Protein AF-A0A8J4RLT4-F1 (afdb_monomer_lite)

InterPro domains:
  IPR044849 Ion channel CASTOR/POLLUX/SYM8-like [PTHR31563] (11-108)

Radius of gyration: 22.52 Å; chains: 1; bounding box: 39×61×66 Å

Secondary structure (DSSP, 8-state):
----PPP-PPPP------PPPPPP-EEEEES--TTHHHHHHHHHHHSPTTEEEEEEESS-HHHHHHHHHHTT--GGG-SSEEEEEEES-TT-HHHHTTS-GGG-SEEEE---

Sequence (112 aa):
MVPIVNAKVKEASFKNIARPARKSQKILLCGWRRDIDDMIVVLDAFLAPGSELWMFNDVLEKEREKKLTDGGLDINRLVNISLVHREGNAVIRRHLESLPLQSFDSVSSIKF

Structure (mmCIF, N/CA/C/O backbone):
data_AF-A0A8J4RLT4-F1
#
_entry.id   AF-A0A8J4RLT4-F1
#
loop_
_atom_site.group_PDB
_atom_site.id
_atom_site.type_symbol
_atom_site.label_atom_id
_atom_site.label_alt_id
_atom_site.label_comp_id
_atom_site.label_asym_id
_atom_site.label_entity_id
_atom_site.label_seq_id
_atom_site.pdbx_PDB_ins_code
_atom_site.Cartn_x
_atom_site.Cartn_y
_atom_site.Cartn_z
_atom_site.occupancy
_atom_site.B_iso_or_equiv
_atom_site.auth_seq_id
_atom_site.auth_comp_id
_atom_site.auth_asym_id
_atom_site.auth_atom_id
_atom_site.pdbx_PDB_model_num
ATOM 1 N N . MET A 1 1 ? -17.645 -49.483 54.538 1.00 44.62 1 MET A N 1
ATOM 2 C CA . MET A 1 1 ? -17.894 -48.938 53.186 1.00 44.62 1 MET A CA 1
ATOM 3 C C . MET A 1 1 ? -17.822 -47.421 53.303 1.00 44.62 1 MET A C 1
ATOM 5 O O . MET A 1 1 ? -18.660 -46.853 53.987 1.00 44.62 1 MET A O 1
ATOM 9 N N . VAL A 1 2 ? -16.754 -46.790 52.809 1.00 44.09 2 VAL A N 1
ATOM 10 C CA . VAL A 1 2 ? -16.512 -45.339 52.966 1.00 44.09 2 VAL A CA 1
ATOM 11 C C . VAL A 1 2 ? -17.109 -44.614 51.753 1.00 44.09 2 VAL A C 1
ATOM 13 O O . VAL A 1 2 ? -16.841 -45.058 50.636 1.00 44.09 2 VAL A O 1
ATOM 16 N N . PRO A 1 3 ? -17.909 -43.544 51.914 1.00 49.38 3 PRO A N 1
ATOM 17 C CA . PRO A 1 3 ? -18.413 -42.796 50.772 1.00 49.38 3 PRO A CA 1
ATOM 18 C C . PRO A 1 3 ? -17.282 -41.958 50.168 1.00 49.38 3 PRO A C 1
ATOM 20 O O . PRO A 1 3 ? -16.603 -41.202 50.864 1.00 49.38 3 PRO A O 1
ATOM 23 N N . ILE A 1 4 ? -17.076 -42.103 48.862 1.00 54.75 4 ILE A N 1
ATOM 24 C CA . ILE A 1 4 ? -16.166 -41.257 48.091 1.00 54.75 4 ILE A CA 1
ATOM 25 C C . ILE A 1 4 ? -16.852 -39.898 47.933 1.00 54.75 4 ILE A C 1
ATOM 27 O O . ILE A 1 4 ? -17.915 -39.792 47.325 1.00 54.75 4 ILE A O 1
ATOM 31 N N . VAL A 1 5 ? -16.262 -38.859 48.518 1.00 57.56 5 VAL A N 1
ATOM 32 C CA . VAL A 1 5 ? -16.705 -37.477 48.334 1.00 57.56 5 VAL A CA 1
ATOM 33 C C . VAL A 1 5 ? -16.317 -37.001 46.933 1.00 57.56 5 VAL A C 1
ATOM 35 O O . VAL A 1 5 ? -15.140 -36.973 46.579 1.00 57.56 5 VAL A O 1
ATOM 38 N N . ASN A 1 6 ? -17.312 -36.625 46.127 1.00 56.47 6 ASN A N 1
ATOM 39 C CA . ASN A 1 6 ? -17.093 -36.041 44.805 1.00 56.47 6 ASN A CA 1
ATOM 40 C C . ASN A 1 6 ? -16.306 -34.728 44.931 1.00 56.47 6 ASN A C 1
ATOM 42 O O . ASN A 1 6 ? -16.771 -33.765 45.547 1.00 56.47 6 ASN A O 1
ATOM 46 N N . ALA A 1 7 ? -15.120 -34.681 44.323 1.00 58.00 7 ALA A N 1
ATOM 47 C CA . ALA A 1 7 ? -14.332 -33.464 44.202 1.00 58.00 7 ALA A CA 1
ATOM 48 C C . ALA A 1 7 ? -15.103 -32.430 43.363 1.00 58.00 7 ALA A C 1
ATOM 50 O O . ALA A 1 7 ? -15.411 -32.663 42.194 1.00 58.00 7 ALA A O 1
ATOM 51 N N . LYS A 1 8 ? -15.423 -31.274 43.957 1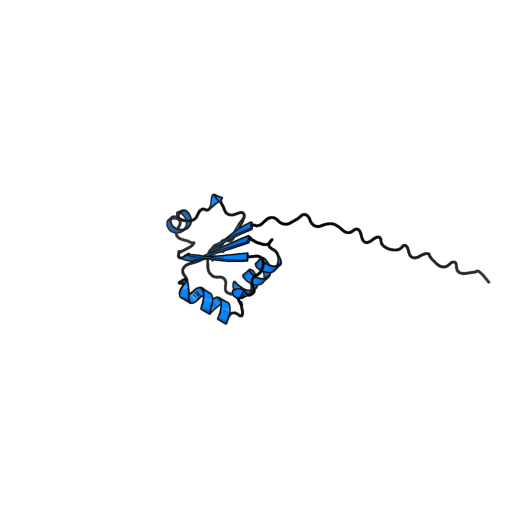.00 58.75 8 LYS A N 1
ATOM 52 C CA . LYS A 1 8 ? -15.989 -30.127 43.236 1.00 58.75 8 LYS A CA 1
ATOM 53 C C . LYS A 1 8 ? -14.959 -29.615 42.227 1.00 58.75 8 LYS A C 1
ATOM 55 O O . LYS A 1 8 ? -13.950 -29.028 42.618 1.00 58.75 8 LYS A O 1
ATOM 60 N N . VAL A 1 9 ? -15.235 -29.804 40.940 1.00 61.91 9 VAL A N 1
ATOM 61 C CA . VAL A 1 9 ? -14.535 -29.106 39.857 1.00 61.91 9 VAL A CA 1
ATOM 62 C C . VAL A 1 9 ? -14.831 -27.613 40.014 1.00 61.91 9 VAL A C 1
ATOM 64 O O . VAL A 1 9 ? -15.989 -27.202 39.997 1.00 61.91 9 VAL A O 1
ATOM 67 N N . LYS A 1 10 ? -13.798 -26.795 40.237 1.00 62.34 10 LYS A N 1
ATOM 68 C CA . LYS A 1 10 ? -13.931 -25.334 40.210 1.00 62.34 10 LYS A CA 1
ATOM 69 C C . LYS A 1 10 ? -14.086 -24.909 38.753 1.00 62.34 10 LYS A C 1
ATOM 71 O O . LYS A 1 10 ? -13.173 -25.138 37.964 1.00 62.34 10 LYS A O 1
ATOM 76 N N . GLU A 1 11 ? -15.215 -24.298 38.403 1.00 63.53 11 GLU A N 1
ATOM 77 C CA . GLU A 1 11 ? -15.379 -23.664 37.095 1.00 63.53 11 GLU A CA 1
ATOM 78 C C . GLU A 1 11 ? -14.305 -22.590 36.902 1.00 63.53 11 GLU A C 1
ATOM 80 O O . GLU A 1 11 ? -14.120 -21.695 37.733 1.00 63.53 11 GLU A O 1
ATOM 85 N N . ALA A 1 12 ? -13.561 -22.703 35.804 1.00 62.09 12 ALA A N 1
ATOM 86 C CA . ALA A 1 12 ? -12.604 -21.693 35.405 1.00 62.09 12 ALA A CA 1
ATOM 87 C C . ALA A 1 12 ? -13.368 -20.442 34.953 1.00 62.09 12 ALA A C 1
ATOM 89 O O . ALA A 1 12 ? -14.103 -20.456 33.968 1.00 62.09 12 ALA A O 1
ATOM 90 N N . SER A 1 13 ? -13.181 -19.342 35.678 1.00 65.62 13 SER A N 1
ATOM 91 C CA . SER A 1 13 ? -13.643 -18.022 35.259 1.00 65.62 13 SER A CA 1
ATOM 92 C C . SER A 1 13 ? -12.859 -17.601 34.014 1.00 65.62 13 SER A C 1
ATOM 94 O O . SER A 1 13 ? -11.678 -17.255 34.098 1.00 65.62 13 SER A O 1
ATOM 96 N N . PHE A 1 14 ? -13.513 -17.625 32.852 1.00 58.44 14 PHE A N 1
ATOM 97 C CA . PHE A 1 14 ? -13.001 -16.987 31.643 1.00 58.44 14 PHE A CA 1
ATOM 98 C C . PHE A 1 14 ? -13.006 -15.472 31.863 1.00 58.44 14 PHE A C 1
ATOM 100 O O . PHE A 1 14 ? -14.006 -14.790 31.642 1.00 58.44 14 PHE A O 1
ATOM 107 N N . LYS A 1 15 ? -11.884 -14.929 32.344 1.00 65.56 15 LYS A N 1
ATOM 108 C CA . LYS A 1 15 ? -11.681 -13.481 32.371 1.00 65.56 15 LYS A CA 1
ATOM 109 C C . LYS A 1 15 ? -11.612 -13.000 30.928 1.00 65.56 15 LYS A C 1
ATOM 111 O O . LYS A 1 15 ? -10.667 -13.317 30.209 1.00 65.56 15 LYS A O 1
ATOM 116 N N . ASN A 1 16 ? -12.622 -12.244 30.515 1.00 63.81 16 ASN A N 1
ATOM 117 C CA . ASN A 1 16 ? -12.633 -11.562 29.232 1.00 63.81 16 ASN A CA 1
ATOM 118 C C . ASN A 1 16 ? -11.581 -10.442 29.297 1.00 63.81 16 ASN A C 1
ATOM 120 O O . ASN A 1 16 ? -11.842 -9.348 29.794 1.00 63.81 16 ASN A O 1
ATOM 124 N N . ILE A 1 17 ? -10.344 -10.752 28.904 1.00 68.06 17 ILE A N 1
ATOM 125 C CA . ILE A 1 17 ? -9.287 -9.751 28.772 1.00 68.06 17 ILE A CA 1
ATOM 126 C C . ILE A 1 17 ? -9.643 -8.943 27.528 1.00 68.06 17 ILE A C 1
ATOM 128 O O . ILE A 1 17 ? -9.329 -9.346 26.407 1.00 68.06 17 ILE A O 1
ATOM 132 N N . ALA A 1 18 ? -10.342 -7.823 27.721 1.00 63.00 18 ALA A N 1
ATOM 133 C CA . ALA A 1 18 ? -10.595 -6.873 26.652 1.00 63.00 18 ALA A CA 1
ATOM 134 C C . ALA A 1 18 ? -9.240 -6.422 26.094 1.00 63.00 18 ALA A C 1
ATOM 136 O O . ALA A 1 18 ? -8.455 -5.769 26.786 1.00 63.00 18 ALA A O 1
ATOM 137 N N . ARG A 1 19 ? -8.926 -6.822 24.856 1.00 60.59 19 ARG A N 1
ATOM 138 C CA . ARG A 1 19 ? -7.733 -6.316 24.179 1.00 60.59 19 ARG A CA 1
ATOM 139 C C . ARG A 1 19 ? -7.930 -4.812 23.978 1.00 60.59 19 ARG A C 1
ATOM 141 O O . ARG A 1 19 ? -8.987 -4.425 23.478 1.00 60.59 19 ARG A O 1
ATOM 148 N N . PRO A 1 20 ? -6.956 -3.968 24.355 1.00 68.81 20 PRO A N 1
ATOM 149 C CA . PRO A 1 20 ? -7.048 -2.545 24.070 1.00 68.81 20 PRO A CA 1
ATOM 150 C C . PRO A 1 20 ? -7.245 -2.342 22.564 1.00 68.81 20 PRO A C 1
ATOM 152 O O . PRO A 1 20 ? -6.663 -3.072 21.754 1.00 68.81 20 PRO A O 1
ATOM 155 N N . ALA A 1 21 ? -8.088 -1.373 22.199 1.00 73.50 21 ALA A N 1
ATOM 156 C CA . ALA A 1 21 ? -8.346 -1.043 20.804 1.00 73.50 21 ALA A CA 1
ATOM 157 C C . ALA A 1 21 ? -7.020 -0.715 20.102 1.00 73.50 21 ALA A C 1
ATOM 159 O O . ALA A 1 21 ? -6.254 0.138 20.559 1.00 73.50 21 ALA A O 1
ATOM 160 N N . ARG A 1 22 ? -6.732 -1.430 19.011 1.00 80.75 22 ARG A N 1
ATOM 161 C CA . ARG A 1 22 ? -5.548 -1.178 18.186 1.00 80.75 22 ARG A CA 1
ATOM 162 C C . ARG A 1 22 ? -5.754 0.146 17.447 1.00 80.75 22 ARG A C 1
ATOM 164 O O . ARG A 1 22 ? -6.844 0.397 16.939 1.00 80.75 22 ARG A O 1
ATOM 171 N N . LYS A 1 23 ? -4.727 0.995 17.411 1.00 90.62 23 LYS A N 1
ATOM 172 C CA . LYS A 1 23 ? -4.732 2.230 16.611 1.00 90.62 23 LYS A CA 1
ATOM 173 C C . LYS A 1 23 ? -4.350 1.905 15.168 1.00 90.62 23 LYS A C 1
ATOM 175 O O . LYS A 1 23 ? -3.616 0.944 14.947 1.00 90.62 23 LYS A O 1
ATOM 180 N N . SER A 1 24 ? -4.837 2.698 14.216 1.00 94.50 24 SER A N 1
ATOM 181 C CA . SER A 1 24 ? -4.368 2.653 12.827 1.00 94.50 24 SER A CA 1
ATOM 182 C C . SER A 1 24 ? -2.867 2.920 12.785 1.00 94.50 24 SER A C 1
ATOM 184 O O . SER A 1 24 ? -2.391 3.801 13.505 1.00 94.50 24 SER A O 1
ATOM 186 N N . GLN A 1 25 ? -2.142 2.178 11.954 1.00 96.12 25 GLN A N 1
ATOM 187 C CA . GLN A 1 25 ? -0.692 2.303 11.834 1.00 96.12 25 GLN A CA 1
ATOM 188 C C . GLN A 1 25 ? -0.280 2.624 10.402 1.00 96.12 25 GLN A C 1
ATOM 190 O O . GLN A 1 25 ? -0.895 2.145 9.451 1.00 96.12 25 GLN A O 1
ATOM 195 N N . LYS A 1 26 ? 0.802 3.386 10.251 1.00 96.94 26 LYS A N 1
ATOM 196 C CA . LYS A 1 26 ? 1.470 3.647 8.978 1.00 96.94 26 LYS A CA 1
ATOM 197 C C . LYS A 1 26 ? 2.810 2.922 8.950 1.00 96.94 26 LYS A C 1
ATOM 199 O O . LYS A 1 26 ? 3.727 3.267 9.694 1.00 96.94 26 LYS A O 1
A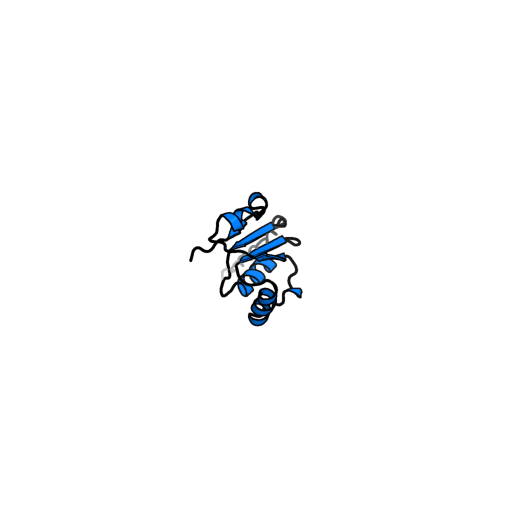TOM 204 N N . ILE A 1 27 ? 2.928 1.912 8.095 1.00 95.94 27 ILE A N 1
ATOM 205 C CA . ILE A 1 27 ? 4.108 1.043 8.009 1.00 95.94 27 ILE A CA 1
ATOM 206 C C . ILE A 1 27 ? 4.784 1.218 6.654 1.00 95.94 27 ILE A C 1
ATOM 208 O O . ILE A 1 27 ? 4.116 1.192 5.626 1.00 95.94 27 ILE A O 1
ATOM 212 N N . LEU A 1 28 ? 6.111 1.354 6.646 1.00 95.44 28 LEU A N 1
ATOM 213 C CA . LEU A 1 28 ? 6.928 1.366 5.431 1.00 95.44 28 LEU A CA 1
ATOM 214 C C . LEU A 1 28 ? 7.626 0.016 5.238 1.00 95.44 28 LEU A C 1
ATOM 216 O O . LEU A 1 28 ? 8.392 -0.411 6.101 1.00 95.44 28 LEU A O 1
ATOM 220 N N . LEU A 1 29 ? 7.408 -0.623 4.091 1.00 93.88 29 LEU A N 1
ATOM 221 C CA . LEU A 1 29 ? 8.168 -1.771 3.605 1.00 93.88 29 LEU A CA 1
ATOM 222 C C . LEU A 1 29 ? 9.119 -1.323 2.494 1.00 93.88 29 LEU A C 1
ATOM 224 O O . LEU A 1 29 ? 8.686 -0.889 1.424 1.00 93.88 29 LEU A O 1
ATOM 228 N N . CYS A 1 30 ? 10.416 -1.454 2.751 1.00 92.94 30 CYS A N 1
ATOM 229 C CA . CYS A 1 30 ? 11.472 -1.181 1.786 1.00 92.94 30 CYS A CA 1
ATOM 230 C C . CYS A 1 30 ? 11.914 -2.476 1.086 1.00 92.94 30 CYS A C 1
ATOM 232 O O . CYS A 1 30 ? 12.357 -3.419 1.743 1.00 92.94 30 CYS A O 1
ATOM 234 N N . GLY A 1 31 ? 11.860 -2.491 -0.248 1.00 90.50 31 GLY A N 1
ATOM 235 C CA . GLY A 1 31 ? 12.240 -3.629 -1.091 1.00 90.50 31 GLY A CA 1
ATOM 236 C C . GLY A 1 31 ? 11.074 -4.549 -1.476 1.00 90.50 31 GLY A C 1
ATOM 237 O O . GLY A 1 31 ? 9.917 -4.296 -1.139 1.00 90.50 31 GLY A O 1
ATOM 238 N N . TRP A 1 32 ? 11.389 -5.608 -2.229 1.00 90.25 32 TRP A N 1
ATOM 239 C CA . TRP A 1 32 ? 10.431 -6.622 -2.682 1.00 90.25 32 TRP A CA 1
ATOM 240 C C . TRP A 1 32 ? 10.794 -7.988 -2.090 1.00 90.25 32 TRP A C 1
ATOM 242 O O . TRP A 1 32 ? 11.760 -8.622 -2.520 1.00 90.25 32 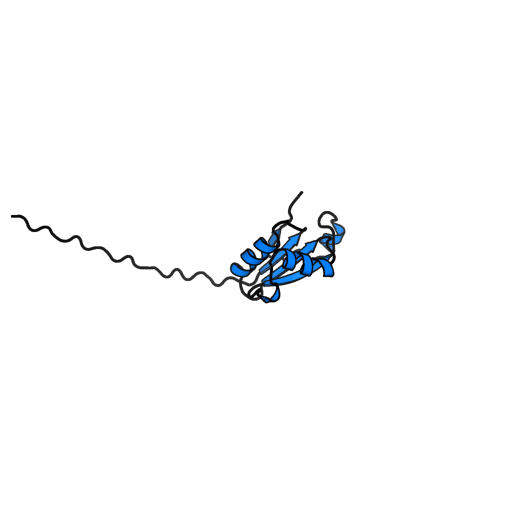TRP A O 1
ATOM 252 N N . ARG A 1 33 ? 10.042 -8.442 -1.080 1.00 89.19 33 ARG A N 1
ATOM 253 C CA . ARG A 1 33 ? 10.215 -9.786 -0.501 1.00 89.19 33 ARG A CA 1
ATOM 254 C C . ARG A 1 33 ? 9.547 -10.833 -1.399 1.00 89.19 33 ARG A C 1
ATOM 256 O O . ARG A 1 33 ? 8.609 -10.514 -2.122 1.00 89.19 33 ARG A O 1
ATOM 263 N N . ARG A 1 34 ? 10.045 -12.075 -1.378 1.00 88.88 34 ARG A N 1
ATOM 264 C CA . ARG A 1 34 ? 9.500 -13.176 -2.205 1.00 88.88 34 ARG A CA 1
ATOM 265 C C . ARG A 1 34 ? 8.114 -13.647 -1.758 1.00 88.88 34 ARG A C 1
ATOM 267 O O . ARG A 1 34 ? 7.397 -14.202 -2.568 1.00 88.88 34 ARG A O 1
ATOM 274 N N . ASP A 1 35 ? 7.802 -13.423 -0.494 1.00 90.81 35 ASP A N 1
ATOM 275 C CA . ASP A 1 35 ? 6.593 -13.782 0.251 1.00 90.81 35 ASP A CA 1
ATOM 276 C C . ASP A 1 35 ? 5.908 -12.507 0.781 1.00 90.81 35 ASP A C 1
ATOM 278 O O . ASP A 1 35 ? 5.408 -12.444 1.905 1.00 90.81 35 ASP A O 1
ATOM 282 N N . ILE A 1 36 ? 5.993 -11.417 0.010 1.00 92.31 36 ILE A N 1
ATOM 283 C CA . ILE A 1 36 ? 5.408 -10.127 0.390 1.00 92.31 36 ILE A CA 1
ATOM 284 C C . ILE A 1 36 ? 3.876 -10.191 0.404 1.00 92.31 36 ILE A C 1
ATOM 286 O O . ILE A 1 36 ? 3.248 -9.534 1.223 1.00 92.31 36 ILE A O 1
ATOM 290 N N . ASP A 1 37 ? 3.284 -11.008 -0.456 1.00 94.25 37 ASP A N 1
ATOM 291 C CA . ASP A 1 37 ? 1.868 -11.373 -0.483 1.00 94.25 37 ASP A CA 1
ATOM 292 C C . ASP A 1 37 ? 1.404 -11.953 0.866 1.00 94.25 37 ASP A C 1
ATOM 294 O O . ASP A 1 37 ? 0.557 -11.344 1.525 1.00 94.25 37 ASP A O 1
ATOM 298 N N 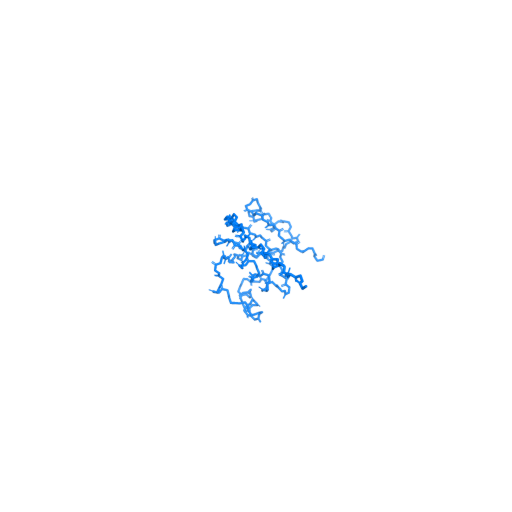. ASP A 1 38 ? 2.026 -13.036 1.343 1.00 93.12 38 ASP A N 1
ATOM 299 C CA . ASP A 1 38 ? 1.768 -13.617 2.667 1.00 93.12 38 ASP A CA 1
ATOM 300 C C . ASP A 1 38 ? 1.935 -12.590 3.798 1.00 93.12 38 ASP A C 1
ATOM 302 O O . ASP A 1 38 ? 1.106 -12.503 4.712 1.00 93.12 38 ASP A O 1
ATOM 306 N N . MET A 1 39 ? 2.985 -11.760 3.742 1.00 93.56 39 MET A N 1
ATOM 307 C CA . MET A 1 39 ? 3.174 -10.689 4.724 1.00 93.56 39 MET A CA 1
ATOM 308 C C . MET A 1 39 ? 2.008 -9.701 4.740 1.00 93.56 39 MET A C 1
ATOM 310 O O . MET A 1 39 ? 1.588 -9.284 5.819 1.00 93.56 39 MET A O 1
ATOM 314 N N . ILE A 1 40 ? 1.529 -9.285 3.566 1.00 95.69 40 ILE A N 1
ATOM 315 C CA . ILE A 1 40 ? 0.439 -8.319 3.434 1.00 95.69 40 ILE A CA 1
ATOM 316 C C . ILE A 1 40 ? -0.833 -8.898 4.058 1.00 95.69 40 ILE A C 1
ATOM 318 O O . ILE A 1 40 ? -1.474 -8.205 4.844 1.00 95.69 40 ILE A O 1
ATOM 322 N N . VAL A 1 41 ? -1.149 -10.172 3.802 1.00 95.69 41 VAL A N 1
ATOM 323 C CA . VAL A 1 41 ? -2.304 -10.857 4.414 1.00 95.69 41 VAL A CA 1
ATOM 324 C C . VAL A 1 41 ? -2.190 -10.891 5.940 1.00 95.69 41 VAL A C 1
ATOM 326 O O . VAL A 1 41 ? -3.145 -10.575 6.652 1.00 95.69 41 VAL A O 1
ATOM 329 N N . VAL A 1 42 ? -1.012 -11.241 6.465 1.00 94.50 42 VAL A N 1
ATOM 330 C CA . VAL A 1 42 ? -0.773 -11.284 7.917 1.00 94.50 42 VAL A CA 1
ATOM 331 C C . VAL A 1 42 ? -0.894 -9.892 8.543 1.00 94.50 42 VAL A C 1
ATOM 333 O O . VAL A 1 42 ? -1.471 -9.754 9.625 1.00 94.50 42 VAL A O 1
ATOM 336 N N . LEU A 1 43 ? -0.369 -8.859 7.879 1.00 94.62 43 LEU A N 1
ATOM 337 C CA . LEU A 1 43 ? -0.472 -7.475 8.339 1.00 94.62 43 LEU A CA 1
ATOM 338 C C . LEU A 1 43 ? -1.919 -6.979 8.304 1.00 94.62 43 LEU A C 1
ATOM 340 O O . LEU A 1 43 ? -2.360 -6.394 9.290 1.00 94.62 43 LEU A O 1
ATOM 344 N N . ASP A 1 44 ? -2.674 -7.261 7.242 1.00 96.44 44 ASP A N 1
ATOM 345 C CA . ASP A 1 44 ? -4.094 -6.908 7.155 1.00 96.44 44 ASP A CA 1
ATOM 346 C C . ASP A 1 44 ? -4.892 -7.531 8.302 1.00 96.44 44 ASP A C 1
ATOM 348 O O . ASP A 1 44 ? -5.616 -6.834 9.002 1.00 96.44 44 ASP A O 1
ATOM 352 N N . ALA A 1 45 ? -4.689 -8.815 8.605 1.00 94.12 45 ALA A N 1
ATOM 353 C CA . ALA A 1 45 ? -5.385 -9.479 9.710 1.00 94.12 45 ALA A CA 1
ATOM 354 C C . ALA A 1 45 ? -5.001 -8.939 11.106 1.00 94.12 45 ALA A C 1
ATOM 356 O O . ALA A 1 45 ? -5.744 -9.117 12.078 1.00 94.12 45 ALA A O 1
ATOM 357 N N . PHE A 1 46 ? -3.825 -8.318 11.242 1.00 92.19 46 PHE A N 1
ATOM 358 C CA . PHE A 1 46 ? -3.305 -7.863 12.530 1.00 92.19 46 PHE A CA 1
ATOM 359 C C . PHE A 1 46 ? -3.528 -6.369 12.795 1.00 92.19 46 PHE A C 1
ATOM 361 O O . PHE A 1 46 ? -3.705 -5.969 13.950 1.00 92.19 46 PHE A O 1
ATOM 368 N N . LEU A 1 47 ? -3.506 -5.528 11.771 1.00 93.94 47 LEU A N 1
ATOM 369 C CA . LEU A 1 47 ? -3.589 -4.084 11.945 1.00 93.94 47 LEU A CA 1
ATOM 370 C C . LEU A 1 47 ? -5.030 -3.610 12.144 1.00 93.94 47 LEU A C 1
ATOM 372 O O . LEU A 1 47 ? -5.994 -4.302 11.828 1.00 93.94 47 LEU A O 1
ATOM 376 N N . ALA A 1 48 ? -5.179 -2.432 12.748 1.00 95.00 48 ALA A N 1
ATOM 377 C CA . ALA A 1 48 ? -6.494 -1.824 12.907 1.00 95.00 48 ALA A CA 1
ATOM 378 C C . ALA A 1 48 ? -7.006 -1.286 11.560 1.00 95.00 48 ALA A C 1
ATOM 380 O O . ALA A 1 48 ? -6.182 -0.885 10.732 1.00 95.00 48 ALA A O 1
ATOM 381 N N . PRO A 1 49 ? -8.333 -1.192 11.362 1.00 96.25 49 PRO A N 1
ATOM 382 C CA . PRO A 1 49 ? -8.904 -0.535 10.194 1.00 96.25 49 PRO A CA 1
ATOM 383 C C . PRO A 1 49 ? -8.325 0.864 9.947 1.00 96.25 49 PRO A C 1
ATOM 385 O O . PRO A 1 49 ? -8.097 1.624 10.891 1.00 96.25 49 PRO A O 1
ATOM 388 N N . GLY A 1 50 ? -8.110 1.202 8.674 1.00 96.19 50 GLY A N 1
ATOM 389 C CA . GLY A 1 50 ? -7.528 2.482 8.258 1.00 96.19 50 GLY A CA 1
ATOM 390 C C . GLY A 1 50 ? -6.006 2.550 8.386 1.00 96.19 50 GLY A C 1
ATOM 391 O O . GLY A 1 50 ? -5.443 3.642 8.383 1.00 96.19 50 GLY A O 1
ATOM 392 N N . SER A 1 51 ? -5.335 1.408 8.529 1.00 97.25 51 SER A N 1
ATOM 393 C CA . SER A 1 51 ? -3.875 1.352 8.493 1.00 97.25 51 SER A CA 1
ATOM 394 C C . SER A 1 51 ? -3.356 1.500 7.060 1.00 97.25 51 SER A C 1
ATOM 396 O O . SER A 1 51 ? -4.017 1.141 6.090 1.00 97.25 51 SER A O 1
ATOM 398 N N . GLU A 1 52 ? -2.141 2.013 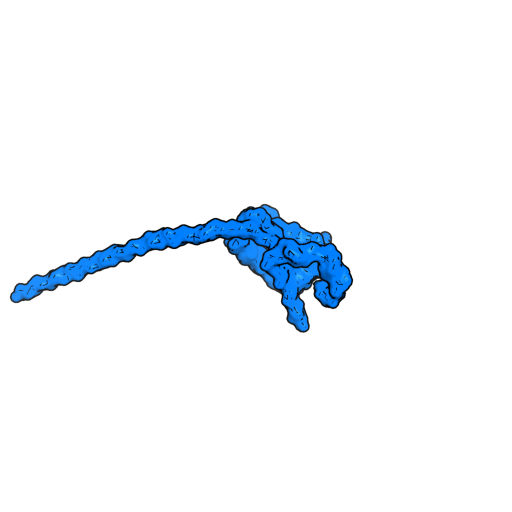6.913 1.00 97.81 52 GLU A N 1
ATOM 399 C CA . GLU A 1 52 ? -1.494 2.221 5.620 1.00 97.81 52 GLU A CA 1
ATOM 400 C C . GLU A 1 52 ? -0.227 1.373 5.534 1.00 97.81 52 GLU A C 1
ATOM 402 O O . GLU A 1 52 ? 0.659 1.473 6.388 1.00 97.81 52 GLU A O 1
ATOM 407 N N . LEU A 1 53 ? -0.103 0.586 4.465 1.00 96.69 53 LEU A N 1
ATOM 408 C CA . LEU A 1 53 ? 1.113 -0.155 4.155 1.00 96.69 53 LEU A CA 1
ATOM 409 C C . LEU A 1 53 ? 1.783 0.450 2.922 1.00 96.69 53 LEU A C 1
ATOM 411 O O . LEU A 1 53 ? 1.339 0.273 1.788 1.00 96.69 53 LEU A O 1
ATOM 415 N N . TRP A 1 54 ? 2.868 1.179 3.148 1.00 96.50 54 TRP A N 1
ATOM 416 C CA . TRP A 1 54 ? 3.650 1.815 2.099 1.00 96.50 54 TRP A CA 1
ATOM 417 C C . TRP A 1 54 ? 4.687 0.845 1.559 1.00 96.50 54 TRP A C 1
ATOM 419 O O . TRP A 1 54 ? 5.556 0.378 2.288 1.00 96.50 54 TRP A O 1
ATOM 429 N N . MET A 1 55 ? 4.629 0.580 0.261 1.00 94.69 55 MET A N 1
ATOM 430 C CA . MET A 1 55 ? 5.588 -0.257 -0.446 1.00 94.69 55 MET A CA 1
ATOM 431 C C . MET A 1 55 ? 6.550 0.621 -1.241 1.00 94.69 55 MET A C 1
ATOM 433 O O . MET A 1 55 ? 6.170 1.199 -2.264 1.00 94.69 55 MET A O 1
ATOM 437 N N . PHE A 1 56 ? 7.800 0.690 -0.787 1.00 94.88 56 PHE A N 1
ATOM 438 C CA . PHE A 1 56 ? 8.872 1.433 -1.436 1.00 94.88 56 PHE A CA 1
ATOM 439 C C . PHE A 1 56 ? 9.911 0.486 -2.040 1.00 94.88 56 PHE A C 1
ATOM 441 O O . PHE A 1 56 ? 10.705 -0.127 -1.328 1.00 94.88 56 PHE A O 1
ATOM 448 N N . ASN A 1 57 ? 9.891 0.339 -3.362 1.00 93.31 57 ASN A N 1
ATOM 449 C CA . ASN A 1 57 ? 10.785 -0.558 -4.094 1.00 93.31 57 ASN A CA 1
ATOM 450 C C . ASN A 1 57 ? 10.949 -0.121 -5.557 1.00 93.31 57 ASN A C 1
ATOM 452 O O . ASN A 1 57 ? 10.302 0.820 -6.013 1.00 93.31 57 ASN A O 1
ATOM 456 N N . ASP A 1 58 ? 11.836 -0.791 -6.281 1.00 92.19 58 ASP A N 1
ATOM 457 C CA . ASP A 1 58 ? 12.220 -0.511 -7.666 1.00 92.19 58 ASP A CA 1
ATOM 458 C C . ASP A 1 58 ? 11.331 -1.201 -8.713 1.00 92.19 58 ASP A C 1
ATOM 460 O O . ASP A 1 58 ? 11.471 -0.938 -9.905 1.00 92.19 58 ASP A O 1
ATOM 464 N N . VAL A 1 59 ? 10.387 -2.047 -8.289 1.00 92.44 59 VAL A N 1
ATOM 465 C CA . VAL A 1 59 ? 9.394 -2.644 -9.187 1.00 92.44 59 VAL A CA 1
ATOM 466 C C . VAL A 1 59 ? 8.405 -1.564 -9.616 1.00 92.44 59 VAL A C 1
ATOM 468 O O . VAL A 1 59 ? 7.877 -0.838 -8.771 1.00 92.44 59 VAL A O 1
ATOM 471 N N . LEU A 1 60 ? 8.121 -1.480 -10.916 1.00 92.38 60 LEU A N 1
ATOM 472 C CA . LEU A 1 60 ? 7.162 -0.521 -11.468 1.00 92.38 60 LEU A CA 1
ATOM 473 C C . LEU A 1 60 ? 5.763 -0.765 -10.908 1.00 92.38 60 LEU A C 1
ATOM 475 O O . LEU A 1 60 ? 5.325 -1.912 -10.870 1.00 92.38 60 LEU A O 1
ATOM 479 N N . GLU A 1 61 ? 5.039 0.291 -10.538 1.00 90.69 61 GLU A N 1
ATOM 480 C CA . GLU A 1 61 ? 3.719 0.218 -9.892 1.00 90.69 61 GLU A CA 1
ATOM 481 C C . GLU A 1 61 ? 2.741 -0.691 -10.652 1.00 90.69 61 GLU A C 1
ATOM 483 O O . GLU A 1 61 ? 2.162 -1.606 -10.067 1.00 90.69 61 GLU A O 1
ATOM 488 N N . LYS A 1 62 ? 2.682 -0.545 -11.982 1.00 89.12 62 LYS A N 1
ATOM 489 C CA . LYS A 1 62 ? 1.858 -1.370 -12.887 1.00 89.12 62 LYS A CA 1
ATOM 490 C C . LYS A 1 62 ? 2.166 -2.875 -12.846 1.00 89.12 62 LYS A C 1
ATOM 492 O O . LYS A 1 62 ? 1.328 -3.688 -13.215 1.00 89.12 62 LYS A O 1
ATOM 497 N N . GLU A 1 63 ? 3.382 -3.257 -12.464 1.00 93.69 63 GLU A N 1
ATOM 498 C CA . GLU A 1 63 ? 3.793 -4.661 -12.354 1.00 93.69 63 GLU A CA 1
ATOM 499 C C . GLU A 1 63 ? 3.565 -5.214 -10.948 1.00 93.69 63 GLU A C 1
ATOM 501 O O . GLU A 1 63 ? 3.530 -6.433 -10.772 1.00 93.69 63 GLU A O 1
ATOM 506 N N . ARG A 1 64 ? 3.419 -4.341 -9.943 1.00 94.00 64 ARG A N 1
ATOM 507 C CA . ARG A 1 64 ? 3.264 -4.753 -8.545 1.00 94.00 64 ARG A CA 1
ATOM 508 C C . ARG A 1 64 ? 1.954 -5.473 -8.335 1.00 94.00 64 ARG A C 1
ATOM 510 O O . ARG A 1 64 ? 1.960 -6.554 -7.762 1.00 94.00 64 ARG A O 1
ATOM 517 N N . GLU A 1 65 ? 0.869 -4.880 -8.820 1.00 91.69 65 GLU A N 1
ATOM 518 C CA . GLU A 1 65 ? -0.472 -5.445 -8.693 1.00 91.69 65 GLU A CA 1
ATOM 519 C C . GLU A 1 65 ? -0.511 -6.845 -9.305 1.00 91.69 65 GLU A C 1
ATOM 521 O O . GLU A 1 65 ? -0.847 -7.809 -8.624 1.00 91.69 65 GLU A O 1
ATOM 526 N N . LYS A 1 66 ? -0.002 -6.982 -10.537 1.00 93.44 66 LYS A N 1
ATOM 527 C CA . LYS A 1 66 ? 0.110 -8.278 -11.204 1.00 93.44 66 LYS A CA 1
ATOM 528 C C . LYS A 1 66 ? 0.937 -9.281 -10.394 1.00 93.44 66 LYS A C 1
ATOM 530 O O . LYS A 1 66 ? 0.479 -10.394 -10.192 1.00 93.44 66 LYS A O 1
ATOM 535 N N . LYS A 1 67 ? 2.128 -8.909 -9.909 1.00 94.06 67 LYS A N 1
ATOM 536 C CA . LYS A 1 67 ? 2.978 -9.819 -9.117 1.00 94.06 67 LYS A CA 1
ATOM 537 C C . LYS A 1 67 ? 2.315 -10.262 -7.814 1.00 94.06 67 LYS A C 1
ATOM 539 O O . LYS A 1 67 ? 2.473 -11.412 -7.424 1.00 94.06 67 LYS A O 1
ATOM 544 N N . LEU A 1 68 ? 1.604 -9.356 -7.147 1.00 94.56 68 LEU A N 1
ATOM 545 C CA . LEU A 1 68 ? 0.862 -9.663 -5.929 1.00 94.56 68 LEU A CA 1
ATOM 546 C C . LEU A 1 68 ? -0.294 -10.628 -6.222 1.00 94.56 68 LEU A C 1
ATOM 548 O O . LEU A 1 68 ? -0.441 -11.628 -5.525 1.00 94.56 68 LEU A O 1
ATOM 552 N N . THR A 1 69 ? -1.061 -10.380 -7.284 1.00 93.88 69 THR A N 1
ATOM 553 C CA . THR A 1 69 ? -2.158 -11.261 -7.706 1.00 93.88 69 THR A CA 1
ATOM 554 C C . THR A 1 69 ? -1.667 -12.619 -8.202 1.00 93.88 69 THR A C 1
ATOM 556 O O . THR A 1 69 ? -2.253 -13.636 -7.842 1.00 93.88 69 THR A O 1
ATOM 559 N N . ASP A 1 70 ? -0.564 -12.665 -8.952 1.00 93.94 70 ASP A N 1
ATOM 560 C CA . ASP A 1 70 ? 0.092 -13.911 -9.372 1.00 93.94 70 ASP A CA 1
ATOM 561 C C . ASP A 1 70 ? 0.600 -14.712 -8.151 1.00 93.94 70 ASP A C 1
ATOM 563 O O . ASP A 1 70 ? 0.621 -15.941 -8.183 1.00 93.94 70 ASP A O 1
ATOM 567 N N . GLY A 1 71 ? 0.960 -14.024 -7.059 1.00 91.94 71 GLY A N 1
ATOM 568 C CA . GLY A 1 71 ? 1.269 -14.609 -5.748 1.00 91.94 71 GLY A CA 1
ATOM 569 C C . GLY A 1 71 ? 0.041 -15.031 -4.928 1.00 91.94 71 GLY A C 1
ATOM 570 O O . GLY A 1 71 ? 0.190 -15.562 -3.835 1.00 91.94 71 GLY A O 1
ATOM 571 N N . GLY A 1 72 ? -1.176 -14.823 -5.439 1.00 93.56 72 GLY A N 1
ATOM 572 C CA . GLY A 1 72 ? -2.426 -15.201 -4.776 1.00 93.56 72 GLY A CA 1
ATOM 573 C C . GLY A 1 72 ? -3.033 -14.125 -3.869 1.00 93.56 72 GLY A C 1
ATOM 574 O O . GLY A 1 72 ? -4.055 -14.389 -3.230 1.00 93.56 72 GLY A O 1
ATOM 575 N N . LEU A 1 73 ? -2.463 -12.914 -3.819 1.00 95.12 73 LEU A N 1
ATOM 576 C CA . LEU A 1 73 ? -3.043 -11.798 -3.074 1.00 95.12 73 LEU A CA 1
ATOM 577 C C . LEU A 1 73 ? -4.184 -11.142 -3.865 1.00 95.12 73 LEU A C 1
ATOM 579 O O . LEU A 1 73 ? -3.979 -10.569 -4.936 1.00 95.12 73 LEU A O 1
ATOM 583 N N . ASP A 1 74 ? -5.377 -11.132 -3.276 1.00 94.94 74 ASP A N 1
ATOM 584 C CA . ASP A 1 74 ? -6.498 -10.319 -3.747 1.00 94.94 74 ASP A CA 1
ATOM 585 C C . ASP A 1 74 ? -6.550 -8.995 -2.971 1.00 94.94 74 ASP A C 1
ATOM 587 O O . ASP A 1 74 ? -7.048 -8.927 -1.845 1.00 94.94 74 ASP A O 1
ATOM 591 N N . ILE A 1 75 ? -6.016 -7.935 -3.580 1.00 92.88 75 ILE A N 1
ATOM 592 C CA . ILE A 1 75 ? -5.887 -6.603 -2.967 1.00 92.88 75 ILE A CA 1
ATOM 593 C C . ILE A 1 75 ? -7.260 -6.013 -2.613 1.00 92.88 75 ILE A C 1
ATOM 595 O O . ILE A 1 75 ? -7.386 -5.311 -1.611 1.00 92.88 75 ILE A O 1
ATOM 599 N N . ASN A 1 76 ? -8.309 -6.347 -3.372 1.00 93.69 76 ASN A N 1
ATOM 600 C CA . ASN A 1 76 ? -9.663 -5.842 -3.126 1.00 93.69 76 ASN A CA 1
ATOM 601 C C . ASN A 1 76 ? -10.307 -6.449 -1.871 1.00 93.69 76 ASN A C 1
ATOM 603 O O . ASN A 1 76 ? -11.335 -5.957 -1.407 1.00 93.69 76 ASN A O 1
ATOM 607 N N . ARG A 1 77 ? -9.729 -7.528 -1.329 1.00 95.12 77 ARG A N 1
ATOM 608 C CA . ARG A 1 77 ? -10.217 -8.203 -0.120 1.00 95.12 77 ARG A CA 1
ATOM 609 C C . ARG A 1 77 ? -9.539 -7.730 1.160 1.00 95.12 77 ARG A C 1
ATOM 611 O O . ARG A 1 77 ? -9.922 -8.205 2.227 1.00 95.12 77 ARG A O 1
ATOM 618 N N . LEU A 1 78 ? -8.568 -6.823 1.065 1.00 95.88 78 LEU A N 1
ATOM 619 C CA . LEU A 1 78 ? -7.949 -6.198 2.230 1.00 95.88 78 LEU A CA 1
ATOM 620 C C . LEU A 1 78 ? -8.977 -5.307 2.931 1.00 95.88 78 LEU A C 1
ATOM 622 O O . LEU A 1 78 ? -9.637 -4.485 2.295 1.00 95.88 78 LEU A O 1
ATOM 626 N N . VAL A 1 79 ? -9.138 -5.495 4.240 1.00 96.25 79 VAL A N 1
ATOM 627 C CA . VAL A 1 79 ? -10.194 -4.819 5.017 1.00 96.25 79 VAL A CA 1
ATOM 628 C C . VAL A 1 79 ? -9.651 -3.784 5.991 1.00 96.25 79 VAL A C 1
ATOM 630 O O . VAL A 1 79 ? -10.358 -2.836 6.337 1.00 96.25 79 VAL A O 1
ATOM 633 N N . ASN A 1 80 ? -8.410 -3.952 6.446 1.00 96.94 80 ASN A N 1
ATOM 634 C CA . ASN A 1 80 ? -7.807 -3.112 7.470 1.00 96.94 80 ASN A CA 1
ATOM 635 C C . ASN A 1 80 ? -6.714 -2.200 6.918 1.00 96.94 80 ASN A C 1
ATOM 637 O O . ASN A 1 80 ? -6.531 -1.102 7.453 1.00 96.94 80 ASN A O 1
ATOM 641 N N . ILE A 1 81 ? -6.002 -2.641 5.876 1.00 97.00 81 ILE A N 1
ATOM 642 C CA . ILE A 1 81 ? -4.895 -1.891 5.276 1.00 97.00 81 ILE A CA 1
ATOM 643 C C . ILE A 1 81 ? -5.210 -1.372 3.872 1.00 97.00 81 ILE A C 1
ATOM 645 O O . ILE A 1 81 ? -5.817 -2.058 3.055 1.00 97.00 81 ILE A O 1
ATOM 649 N N . SER A 1 82 ? -4.697 -0.184 3.559 1.00 96.81 82 SER A N 1
ATOM 650 C CA . SER A 1 82 ? -4.561 0.308 2.186 1.00 96.81 82 SER A CA 1
ATOM 651 C C . SER A 1 82 ? -3.104 0.230 1.732 1.00 96.81 82 SER A C 1
ATOM 653 O O . SER A 1 82 ? -2.208 0.691 2.449 1.00 96.81 82 SER A O 1
ATOM 655 N N . LEU A 1 83 ? -2.862 -0.303 0.533 1.00 96.12 83 LEU A N 1
ATOM 656 C CA . LEU A 1 83 ? -1.531 -0.325 -0.072 1.00 96.12 83 LEU A CA 1
ATOM 657 C C . LEU A 1 83 ? -1.213 1.034 -0.709 1.00 96.12 83 LEU A C 1
ATOM 659 O O . LEU A 1 83 ? -1.997 1.555 -1.497 1.00 96.12 83 LEU A O 1
ATOM 663 N N . VAL A 1 84 ? -0.051 1.602 -0.382 1.00 96.06 84 VAL A N 1
ATOM 664 C CA . VAL A 1 84 ? 0.450 2.847 -0.985 1.00 96.06 84 VAL A CA 1
ATOM 665 C C . VAL A 1 84 ? 1.751 2.555 -1.718 1.00 96.06 84 VAL A C 1
ATOM 667 O O . VAL A 1 84 ? 2.751 2.170 -1.110 1.00 96.06 84 VAL A O 1
ATOM 670 N N . HIS A 1 85 ? 1.768 2.744 -3.034 1.00 94.94 85 HIS A N 1
ATOM 671 C CA . HIS A 1 85 ? 2.931 2.434 -3.856 1.00 94.94 85 HIS A CA 1
ATOM 672 C C . HIS A 1 85 ? 3.852 3.645 -4.024 1.00 94.94 85 HIS A C 1
ATOM 674 O O . HIS A 1 85 ? 3.428 4.753 -4.345 1.00 94.94 85 HIS A O 1
ATOM 680 N N . ARG A 1 86 ? 5.150 3.430 -3.792 1.00 94.75 86 ARG A N 1
ATOM 681 C CA . ARG A 1 86 ? 6.217 4.383 -4.103 1.00 94.75 86 ARG A CA 1
ATOM 682 C C . ARG A 1 86 ? 7.359 3.684 -4.829 1.00 94.75 86 ARG A C 1
ATOM 684 O O . ARG A 1 86 ? 7.818 2.622 -4.405 1.00 94.75 86 ARG A O 1
ATOM 691 N N . GLU A 1 87 ? 7.813 4.269 -5.927 1.00 94.19 87 GLU A N 1
ATOM 692 C CA . GLU A 1 87 ? 8.950 3.766 -6.697 1.00 94.19 87 GLU A CA 1
ATOM 693 C C . GLU A 1 87 ? 10.266 4.363 -6.194 1.00 94.19 87 GLU A C 1
ATOM 695 O O . GLU A 1 87 ? 10.372 5.565 -5.951 1.00 94.19 87 GLU A O 1
ATOM 700 N N . GLY A 1 88 ? 11.282 3.518 -6.031 1.00 92.62 88 GLY A N 1
ATOM 701 C CA . GLY A 1 88 ? 12.633 3.944 -5.694 1.00 92.62 88 GLY A CA 1
ATOM 702 C C . GLY A 1 88 ? 13.494 2.833 -5.103 1.00 92.62 88 GLY A C 1
ATOM 703 O O . GLY A 1 88 ? 13.021 1.768 -4.723 1.00 92.62 88 GLY A O 1
ATOM 704 N N . ASN A 1 89 ? 14.798 3.090 -5.023 1.00 90.06 89 ASN A N 1
ATOM 705 C CA . ASN A 1 89 ? 15.761 2.131 -4.506 1.00 90.06 89 ASN A CA 1
ATOM 706 C C . ASN A 1 89 ? 16.028 2.411 -3.019 1.00 90.06 89 ASN A C 1
ATOM 708 O O . ASN A 1 89 ? 16.549 3.470 -2.669 1.00 90.06 89 ASN A O 1
ATOM 712 N N . ALA A 1 90 ? 15.710 1.443 -2.158 1.00 86.88 90 ALA A N 1
ATOM 713 C CA . ALA A 1 90 ? 15.899 1.522 -0.708 1.00 86.88 90 ALA A CA 1
ATOM 714 C C . ALA A 1 90 ? 17.366 1.646 -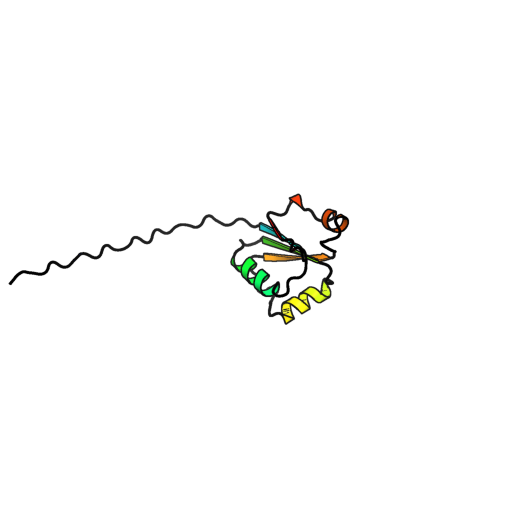0.257 1.00 86.88 90 ALA A C 1
ATOM 716 O O . ALA A 1 90 ? 17.622 2.048 0.874 1.00 86.88 90 ALA A O 1
ATOM 717 N N . VAL A 1 91 ? 18.332 1.341 -1.125 1.00 86.25 91 VAL A N 1
ATOM 718 C CA . VAL A 1 91 ? 19.766 1.536 -0.860 1.00 86.25 91 VAL A CA 1
ATOM 719 C C . VAL A 1 91 ? 20.193 2.983 -1.149 1.00 86.25 91 VAL A C 1
ATOM 721 O O . VAL A 1 91 ? 21.167 3.478 -0.582 1.00 86.25 91 VAL A O 1
ATOM 724 N N . ILE A 1 92 ? 19.451 3.707 -1.995 1.00 88.94 92 ILE A N 1
ATOM 725 C CA . ILE A 1 92 ? 19.765 5.092 -2.353 1.00 88.94 92 ILE A CA 1
ATOM 726 C C . ILE A 1 92 ? 19.144 6.038 -1.324 1.00 88.94 92 ILE A C 1
ATOM 728 O O . ILE A 1 92 ? 17.951 6.341 -1.361 1.00 88.94 92 ILE A O 1
ATOM 732 N N . ARG A 1 93 ? 19.991 6.588 -0.444 1.00 87.38 93 ARG A N 1
ATOM 733 C CA . ARG A 1 93 ? 19.596 7.538 0.611 1.00 87.38 93 ARG A CA 1
ATOM 734 C C . ARG A 1 93 ? 18.711 8.681 0.104 1.00 87.38 93 ARG A C 1
ATOM 736 O O . ARG A 1 93 ? 17.689 8.968 0.712 1.00 87.38 93 ARG A O 1
ATOM 743 N N . ARG A 1 94 ? 19.057 9.285 -1.036 1.00 90.94 94 ARG A N 1
ATOM 744 C CA . ARG A 1 94 ? 18.286 10.392 -1.624 1.00 90.94 94 ARG A CA 1
ATOM 745 C C . ARG A 1 94 ? 16.841 10.003 -1.954 1.00 90.94 94 ARG A C 1
ATOM 747 O O . ARG A 1 94 ? 15.954 10.841 -1.859 1.00 90.94 94 ARG A O 1
ATOM 754 N N . HIS A 1 95 ? 16.591 8.752 -2.349 1.00 91.31 95 HIS A N 1
ATOM 755 C CA . HIS A 1 95 ? 15.226 8.319 -2.636 1.00 91.31 95 HIS A CA 1
ATOM 756 C C . HIS A 1 95 ? 14.447 8.107 -1.329 1.00 91.31 95 HIS A C 1
ATOM 758 O O . HIS A 1 95 ? 13.286 8.494 -1.252 1.00 91.31 95 HIS A O 1
ATOM 764 N N . LEU A 1 96 ? 15.090 7.584 -0.278 1.00 87.81 96 LEU A N 1
ATOM 765 C CA . LEU A 1 96 ? 14.483 7.488 1.057 1.00 87.81 96 LEU A CA 1
ATOM 766 C C . LEU A 1 96 ? 14.138 8.864 1.643 1.00 87.81 96 LEU A C 1
ATOM 768 O O . LEU A 1 96 ? 13.087 9.016 2.256 1.00 87.81 96 LEU A O 1
ATOM 772 N N . GLU A 1 97 ? 14.984 9.873 1.421 1.00 89.62 97 GLU A N 1
ATOM 773 C CA . GLU A 1 97 ? 14.757 11.255 1.876 1.00 89.62 97 GLU A CA 1
ATOM 774 C C . GLU A 1 97 ? 13.524 11.916 1.230 1.00 89.62 97 GLU A C 1
ATOM 776 O O . GLU A 1 97 ? 13.017 12.900 1.762 1.00 89.62 97 GLU A O 1
ATOM 781 N N . SER A 1 98 ? 13.004 11.372 0.123 1.00 90.88 98 SER A N 1
ATOM 782 C CA . SER A 1 98 ? 11.751 11.843 -0.490 1.00 90.88 98 SER A CA 1
ATOM 783 C C . SER A 1 98 ? 10.485 11.361 0.234 1.00 90.88 98 SER A C 1
ATOM 785 O O . SER A 1 98 ? 9.395 11.875 -0.017 1.00 90.88 98 SER A O 1
ATOM 787 N N . LEU A 1 99 ? 10.611 10.374 1.127 1.00 92.38 99 LEU A N 1
ATOM 788 C CA . LEU A 1 99 ? 9.497 9.816 1.886 1.00 92.38 99 LEU A CA 1
ATOM 789 C C . LEU A 1 99 ? 9.298 10.584 3.202 1.00 92.38 99 LEU A C 1
ATOM 791 O O . LEU A 1 99 ? 10.271 11.035 3.810 1.00 92.38 99 LEU A O 1
ATOM 795 N N . PRO A 1 100 ? 8.060 10.673 3.723 1.00 93.75 100 PRO A N 1
ATOM 796 C CA . PRO A 1 100 ? 7.786 11.290 5.018 1.00 93.75 100 PRO A CA 1
ATOM 797 C C . PRO A 1 100 ? 8.193 10.355 6.174 1.00 93.75 100 PRO A C 1
ATOM 799 O O . PRO A 1 100 ? 7.346 9.888 6.934 1.00 93.75 100 PRO A O 1
ATOM 802 N N . LEU A 1 101 ? 9.493 10.057 6.312 1.00 90.94 101 LEU A N 1
ATOM 803 C CA . LEU A 1 101 ? 10.019 9.004 7.196 1.00 90.94 101 LEU A CA 1
ATOM 804 C C . LEU A 1 101 ? 9.594 9.144 8.669 1.00 90.94 101 LEU A C 1
ATOM 806 O O . LEU A 1 101 ? 9.403 8.141 9.346 1.00 90.94 101 LEU A O 1
ATOM 810 N N . GLN A 1 102 ? 9.397 10.373 9.155 1.00 91.88 102 GLN A N 1
ATOM 811 C CA . GLN A 1 102 ? 8.962 10.642 10.534 1.00 91.88 102 GLN A CA 1
ATOM 812 C C . GLN A 1 102 ? 7.486 10.308 10.802 1.00 91.88 102 GLN A C 1
ATOM 814 O O . GLN A 1 102 ? 7.072 10.283 11.955 1.00 91.88 102 GLN A O 1
ATOM 819 N N . SER A 1 103 ? 6.686 10.082 9.756 1.00 93.00 103 SER A N 1
ATOM 820 C CA . SER A 1 103 ? 5.255 9.773 9.883 1.00 93.00 103 SER A CA 1
ATOM 821 C C . SER A 1 103 ? 4.951 8.281 10.030 1.00 93.00 103 SER A C 1
ATOM 823 O O . SER A 1 103 ? 3.801 7.927 10.280 1.00 93.00 103 SER A O 1
ATOM 825 N N . PHE A 1 104 ? 5.947 7.409 9.845 1.00 94.19 104 PHE A N 1
ATOM 826 C CA . PHE A 1 104 ? 5.765 5.964 9.949 1.00 94.19 104 PHE A CA 1
ATOM 827 C C . PHE A 1 104 ? 5.900 5.501 11.398 1.00 94.19 104 PHE A C 1
ATOM 829 O O . PHE A 1 104 ? 6.883 5.814 12.066 1.00 94.19 104 PHE A O 1
ATOM 836 N N . ASP A 1 105 ? 4.961 4.673 11.848 1.00 93.19 105 ASP A N 1
ATOM 837 C CA . ASP A 1 105 ? 5.036 4.000 13.148 1.00 93.19 105 ASP A CA 1
ATOM 838 C C . ASP A 1 105 ? 6.098 2.897 13.149 1.00 93.19 105 ASP A C 1
ATOM 840 O O . ASP A 1 105 ? 6.626 2.507 14.191 1.00 93.19 105 ASP A O 1
ATOM 844 N N . SER A 1 106 ? 6.384 2.325 11.979 1.00 91.69 106 SER A N 1
ATOM 845 C CA . SER A 1 106 ? 7.366 1.257 11.814 1.00 91.69 106 SER A CA 1
ATOM 846 C C . SER A 1 106 ? 7.933 1.253 10.400 1.00 91.69 106 SER A C 1
ATOM 848 O O . SER A 1 106 ? 7.204 1.405 9.419 1.00 91.69 106 SER A O 1
ATOM 850 N N . VAL A 1 107 ? 9.243 1.031 10.295 1.00 89.62 107 VAL A N 1
ATOM 851 C CA . VAL A 1 107 ? 9.953 0.886 9.021 1.00 89.62 107 VAL A CA 1
ATOM 852 C C . VAL A 1 107 ? 10.616 -0.484 8.994 1.00 89.62 107 VAL A C 1
ATOM 854 O O . VAL A 1 107 ? 11.444 -0.794 9.849 1.00 89.62 107 VAL A O 1
ATOM 857 N N . SER A 1 108 ? 10.264 -1.303 8.007 1.00 84.94 108 SER A N 1
ATOM 858 C CA . SER A 1 108 ? 10.924 -2.574 7.734 1.00 84.94 108 SER A CA 1
ATOM 859 C C . SER A 1 108 ? 11.818 -2.416 6.511 1.00 84.94 108 SER A C 1
ATOM 861 O O . SER A 1 108 ? 11.342 -2.188 5.399 1.00 84.94 108 SER A O 1
ATOM 863 N N . SER A 1 109 ? 13.128 -2.518 6.724 1.00 77.75 109 SER A N 1
ATOM 864 C CA . SER A 1 109 ? 14.127 -2.570 5.660 1.00 77.75 109 SER A CA 1
ATOM 865 C C . SER A 1 109 ? 14.883 -3.882 5.779 1.00 77.75 109 SER A C 1
ATOM 867 O O . SER A 1 109 ? 15.479 -4.164 6.820 1.00 77.75 109 SER A O 1
ATOM 869 N N . ILE A 1 110 ? 14.832 -4.699 4.732 1.00 61.78 110 ILE A N 1
ATOM 870 C CA . ILE A 1 110 ? 15.611 -5.932 4.663 1.00 61.78 110 ILE A CA 1
ATOM 871 C C . ILE A 1 110 ? 16.942 -5.564 4.019 1.00 61.78 110 ILE A C 1
ATOM 873 O O . ILE A 1 110 ? 17.001 -5.221 2.839 1.00 61.78 110 ILE A O 1
ATOM 877 N N . LYS A 1 111 ? 18.015 -5.604 4.812 1.00 56.81 111 LYS A N 1
ATOM 878 C CA . LYS A 1 111 ? 19.371 -5.640 4.265 1.00 56.81 111 LYS A CA 1
ATOM 879 C C . LYS A 1 111 ? 19.539 -6.987 3.564 1.00 56.81 111 LYS A C 1
ATOM 881 O O . LYS A 1 111 ? 19.399 -8.017 4.221 1.00 56.81 111 LYS A O 1
ATOM 886 N N . PHE A 1 112 ? 19.771 -6.947 2.255 1.00 48.50 112 PHE A N 1
ATOM 887 C CA . PHE A 1 112 ? 20.266 -8.090 1.492 1.00 48.50 112 PHE A CA 1
ATOM 888 C C . PHE A 1 112 ? 21.653 -8.507 1.988 1.00 48.50 112 PHE A C 1
ATOM 890 O O . PHE A 1 112 ? 22.419 -7.602 2.404 1.00 48.50 112 PHE A O 1
#

Organism: NCBI:txid60419

Foldseek 3Di:
DDDDDDDDDDDDPPDPPPDPQADAFEEEEAEDDPCVLVVLVVCLVPHAAPHEYEYEEADDPVVVVVSSVVVVHDQVPRGRYDYHYDHDHPVDVVSVVVDPVVRGPYYDDDDD

pLDDT: mean 85.73, std 14.42, range [44.09, 97.81]